Protein AF-A0AAV0ATC7-F1 (afdb_monomer_lite)

Secondary structure (DSSP, 8-state):
-HHHHHHHHHHHHHHHHHHHHHHHHHHHHHHHTT------GGGHHHHH-SS--PPPPPTT-S--SSEEEEES-HHHHHHHHTS--SEEEEE--

Sequence (93 aa):
EAIKFLVILHRYFEPTRRSLLKLCQLQQACLDAGGLLDFNPQTSWIREDLTWKAASPAPGLRDCRVEITGPVDCKMVINASNSGAATYMANFK

pLDDT: mean 96.78, std 2.57, range [76.81, 98.62]

Foldseek 3Di:
DVVVVVVVCCVPCVVVVVVVVVVVVVVVVCVVVVDDDDDDPVCVVVVPDPPDDDDDDDPLRPDQPFEAEDEPDPVVVVCRVVVPGSYYHHDPD

InterPro domains:
  IPR006252 Malate synthase A [PTHR42902] (1-92)
  IPR011076 Malate synthase superfamily [SSF51645] (2-92)
  IPR046363 Malate synthase, N-terminal and TIM-barrel domains [G3DSA:3.20.20.360] (1-93)
  IPR048356 Malate synthase, N-terminal domain [PF20656] (1-43)

Organism: Phakopsora pachyrhizi (NCBI:txid170000)

Structure (mmCIF, N/CA/C/O backbone):
data_AF-A0AAV0ATC7-F1
#
_entry.id   AF-A0AAV0ATC7-F1
#
loop_
_atom_site.group_PDB
_atom_site.id
_atom_site.type_symbol
_atom_site.label_atom_id
_atom_site.label_alt_id
_atom_site.label_comp_id
_atom_site.label_asym_id
_atom_site.label_entity_id
_atom_site.label_seq_id
_atom_site.pdbx_PDB_ins_code
_atom_site.Cartn_x
_atom_site.Cartn_y
_atom_site.Cartn_z
_atom_site.occupancy
_atom_site.B_iso_or_equiv
_atom_site.auth_seq_id
_atom_site.auth_comp_id
_atom_site.auth_asym_id
_atom_site.auth_atom_id
_atom_site.pdbx_PDB_model_num
ATOM 1 N N . GLU A 1 1 ? 7.576 -23.313 -7.439 1.00 92.75 1 GLU A N 1
ATOM 2 C CA . GLU A 1 1 ? 8.042 -22.594 -6.233 1.00 92.75 1 GLU A CA 1
ATOM 3 C C . GLU A 1 1 ? 7.090 -21.467 -5.832 1.00 92.75 1 GLU A C 1
ATOM 5 O O . GLU A 1 1 ? 6.492 -21.570 -4.769 1.00 92.75 1 GLU A O 1
ATOM 10 N N . ALA A 1 2 ? 6.833 -20.489 -6.712 1.00 97.88 2 ALA A N 1
ATOM 11 C CA . ALA A 1 2 ? 5.947 -19.344 -6.449 1.00 97.88 2 ALA A CA 1
ATOM 12 C C . ALA A 1 2 ? 4.568 -19.708 -5.860 1.00 97.88 2 ALA A C 1
ATOM 14 O O . ALA A 1 2 ? 4.174 -19.156 -4.840 1.00 97.88 2 ALA A O 1
ATOM 15 N N . ILE A 1 3 ? 3.858 -20.693 -6.427 1.00 98.31 3 ILE A N 1
ATOM 16 C CA . ILE A 1 3 ? 2.546 -21.123 -5.900 1.00 98.31 3 ILE A CA 1
ATOM 17 C C . ILE A 1 3 ? 2.660 -21.638 -4.459 1.00 98.31 3 ILE A C 1
ATOM 19 O O . ILE A 1 3 ? 1.825 -21.313 -3.621 1.00 98.31 3 ILE A O 1
ATOM 23 N N . LYS A 1 4 ? 3.709 -22.412 -4.146 1.00 98.44 4 LYS A N 1
ATOM 24 C CA . LYS A 1 4 ? 3.925 -22.925 -2.784 1.00 98.44 4 LYS A CA 1
ATOM 25 C C . LYS A 1 4 ? 4.127 -21.769 -1.804 1.00 98.44 4 LYS A C 1
ATOM 27 O O . LYS A 1 4 ? 3.533 -21.777 -0.732 1.00 98.44 4 LYS A O 1
ATOM 32 N N . PHE A 1 5 ? 4.907 -20.764 -2.197 1.00 98.31 5 PHE A N 1
ATOM 33 C CA . PHE A 1 5 ? 5.112 -19.561 -1.396 1.00 98.31 5 PHE A CA 1
ATOM 34 C C . PHE A 1 5 ? 3.811 -18.767 -1.190 1.00 98.31 5 PHE A C 1
ATOM 36 O O . PHE A 1 5 ? 3.483 -18.416 -0.059 1.00 98.31 5 PHE A O 1
ATOM 43 N N . LEU A 1 6 ? 3.009 -18.572 -2.242 1.00 98.38 6 LEU A N 1
ATOM 44 C CA . LEU A 1 6 ? 1.707 -17.902 -2.137 1.00 98.38 6 LEU A CA 1
ATOM 45 C C . LEU A 1 6 ? 0.744 -18.635 -1.193 1.00 98.38 6 LEU A C 1
ATOM 47 O O . LEU A 1 6 ? 0.049 -17.996 -0.406 1.00 98.38 6 LEU A O 1
ATOM 51 N N . VAL A 1 7 ? 0.728 -19.971 -1.221 1.00 98.56 7 VAL A N 1
ATOM 52 C CA . VAL A 1 7 ? -0.079 -20.778 -0.293 1.00 98.56 7 VAL A CA 1
ATOM 53 C C . VAL A 1 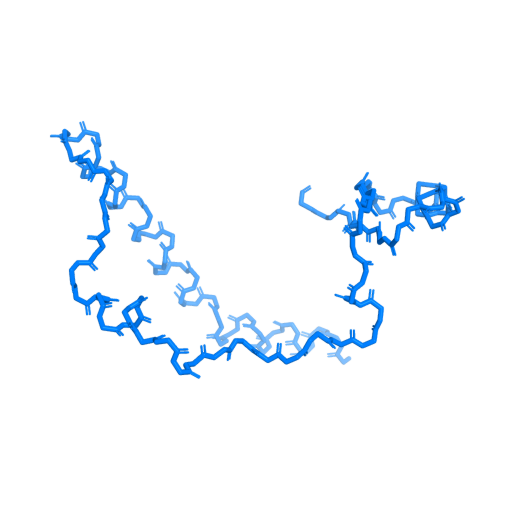7 ? 0.351 -20.552 1.156 1.00 98.56 7 VAL A C 1
ATOM 55 O O . VAL A 1 7 ? -0.507 -20.455 2.033 1.00 98.56 7 VAL A O 1
ATOM 58 N N . ILE A 1 8 ? 1.657 -20.444 1.416 1.00 98.44 8 ILE A N 1
ATOM 59 C CA . ILE A 1 8 ? 2.180 -20.132 2.751 1.00 98.44 8 ILE A CA 1
ATOM 60 C C . ILE A 1 8 ? 1.684 -18.748 3.181 1.00 98.44 8 ILE A C 1
ATOM 62 O O . ILE A 1 8 ? 1.020 -18.648 4.210 1.00 98.44 8 ILE A O 1
ATOM 66 N N . LEU A 1 9 ? 1.900 -17.705 2.373 1.00 98.56 9 LEU A N 1
ATOM 67 C CA . LEU A 1 9 ? 1.432 -16.351 2.697 1.00 98.56 9 LEU A CA 1
ATOM 68 C C . LEU A 1 9 ? -0.072 -16.313 2.991 1.00 98.56 9 LEU A C 1
ATOM 70 O O . LEU A 1 9 ? -0.492 -15.735 3.992 1.00 98.56 9 LEU A O 1
ATOM 74 N N . HIS A 1 10 ? -0.880 -16.973 2.161 1.00 98.50 10 HIS A N 1
ATOM 75 C CA . HIS A 1 10 ? -2.3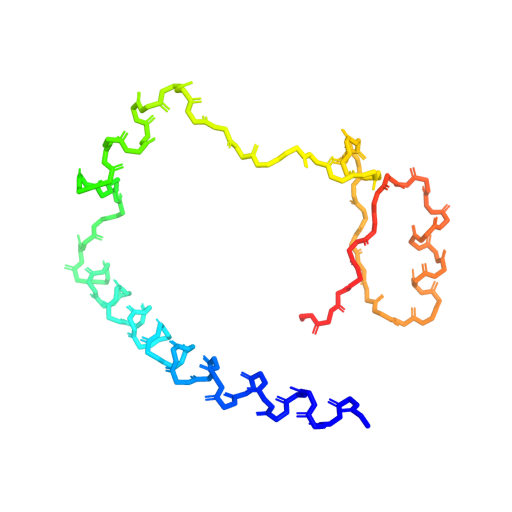23 -17.032 2.358 1.00 98.50 10 HIS A CA 1
ATOM 76 C C . HIS A 1 10 ? -2.687 -17.675 3.700 1.00 98.50 10 HIS A C 1
ATOM 78 O O . HIS A 1 10 ? -3.439 -17.093 4.477 1.00 98.50 10 HIS A O 1
ATOM 84 N N . ARG A 1 11 ? -2.125 -18.850 4.007 1.00 98.50 11 ARG A N 1
ATOM 85 C CA . ARG A 1 11 ? -2.424 -19.572 5.253 1.00 98.50 11 ARG A CA 1
ATOM 86 C C . ARG A 1 11 ? -2.041 -18.773 6.498 1.00 98.50 11 ARG A C 1
ATOM 88 O O . ARG A 1 11 ? -2.779 -18.819 7.476 1.00 98.50 11 ARG A O 1
ATOM 95 N N . TYR A 1 12 ? -0.924 -18.048 6.457 1.00 98.38 12 TYR A N 1
ATOM 96 C CA . TYR A 1 12 ? -0.448 -17.268 7.600 1.00 98.38 12 TYR A CA 1
ATOM 97 C C . TYR A 1 12 ? -1.195 -15.939 7.782 1.00 98.38 12 TYR A C 1
ATOM 99 O O . TYR A 1 12 ? -1.519 -15.583 8.912 1.00 98.38 12 TYR A O 1
ATOM 107 N N . PHE A 1 13 ? -1.485 -15.202 6.705 1.00 98.62 13 PHE A N 1
ATOM 108 C CA . PHE A 1 13 ? -1.940 -13.808 6.816 1.00 98.62 13 PHE A CA 1
ATOM 109 C C . PHE A 1 13 ? -3.425 -13.584 6.507 1.00 98.62 13 PHE A C 1
ATOM 111 O O . PHE A 1 13 ? -3.995 -12.594 6.971 1.00 98.62 13 PHE A O 1
ATOM 118 N N . GLU A 1 14 ? -4.086 -14.481 5.768 1.00 98.50 14 GLU A N 1
ATOM 119 C CA . GLU A 1 14 ? -5.497 -14.296 5.400 1.00 98.50 14 GLU A CA 1
ATOM 120 C C . GLU A 1 14 ? 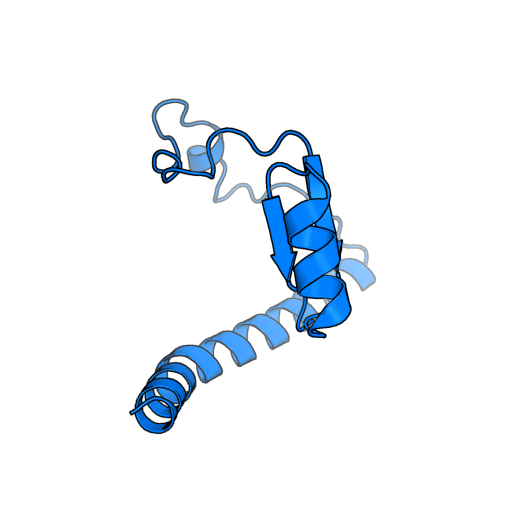-6.451 -14.212 6.606 1.00 98.50 14 GLU A C 1
ATOM 122 O O . GLU A 1 14 ? -7.342 -13.354 6.578 1.00 98.50 14 GLU A O 1
ATOM 127 N N . PRO A 1 15 ? -6.298 -15.018 7.680 1.00 98.62 15 PRO A N 1
ATOM 128 C CA . PRO A 1 15 ? -7.165 -14.894 8.851 1.00 98.62 15 PRO A CA 1
ATOM 129 C C . PRO A 1 15 ? -7.088 -13.498 9.480 1.00 98.62 15 PRO A C 1
ATOM 131 O O . PRO A 1 15 ? -8.120 -12.868 9.718 1.00 98.62 15 PRO A O 1
ATOM 134 N N . THR A 1 16 ? -5.874 -12.970 9.663 1.00 98.56 16 THR A N 1
ATOM 135 C CA . THR A 1 16 ? -5.647 -11.619 10.194 1.00 98.56 16 THR A CA 1
ATOM 136 C C . THR A 1 16 ? -6.229 -10.554 9.271 1.00 98.56 16 THR A C 1
ATOM 138 O O . THR A 1 16 ? -6.928 -9.660 9.745 1.00 98.56 16 THR A O 1
ATOM 141 N N . ARG A 1 17 ? -6.030 -10.670 7.948 1.00 98.50 17 ARG A N 1
ATOM 142 C CA . ARG A 1 17 ? -6.614 -9.740 6.968 1.00 98.50 17 ARG A C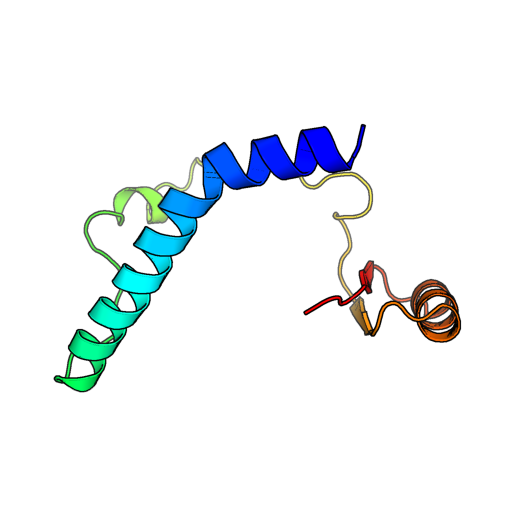A 1
ATOM 143 C C . ARG A 1 17 ? -8.136 -9.668 7.101 1.00 98.50 17 ARG A C 1
ATOM 145 O O . ARG A 1 17 ? -8.697 -8.576 7.120 1.00 98.50 17 ARG A O 1
ATOM 152 N N . ARG A 1 18 ? -8.813 -10.815 7.235 1.00 98.56 18 ARG A N 1
ATOM 153 C CA . ARG A 1 18 ? -10.275 -10.865 7.425 1.00 98.56 18 ARG A CA 1
ATOM 154 C C . ARG A 1 18 ? -10.714 -10.223 8.733 1.00 98.56 18 ARG A C 1
ATOM 156 O O . ARG A 1 18 ? -11.708 -9.502 8.735 1.00 98.56 18 ARG A O 1
ATOM 163 N N . SER A 1 19 ? -9.993 -10.468 9.824 1.00 98.62 19 SER A N 1
ATOM 164 C CA . SER A 1 19 ? -10.285 -9.843 11.116 1.00 98.62 19 SER A CA 1
ATOM 165 C C . SER A 1 19 ? -10.144 -8.320 11.050 1.00 98.62 19 SER A C 1
ATOM 167 O O . SER A 1 19 ? -11.031 -7.613 11.517 1.00 98.62 19 SER A O 1
ATOM 169 N N . LEU A 1 20 ? -9.100 -7.808 10.392 1.00 98.62 20 LEU A N 1
ATOM 170 C CA . LEU A 1 20 ? -8.901 -6.368 10.200 1.00 98.62 20 LEU A CA 1
ATOM 171 C C . LEU A 1 20 ? -10.005 -5.735 9.342 1.00 98.62 20 LEU A C 1
ATOM 173 O O . LEU A 1 20 ? -10.513 -4.679 9.699 1.00 98.62 20 LEU A O 1
ATOM 177 N N . LEU A 1 21 ? -10.448 -6.395 8.267 1.00 98.50 21 LEU A N 1
ATOM 178 C CA . LEU A 1 21 ? -11.561 -5.891 7.450 1.00 98.50 21 LEU A CA 1
ATOM 179 C C . LEU A 1 21 ? -12.877 -5.796 8.235 1.00 98.50 21 LEU A C 1
ATOM 181 O O . LEU A 1 21 ? -13.636 -4.849 8.043 1.00 98.50 21 LEU A O 1
ATOM 185 N N . LYS A 1 22 ? -13.137 -6.741 9.148 1.00 98.62 22 LYS A N 1
ATOM 186 C CA . LYS A 1 22 ? -14.285 -6.654 10.064 1.00 98.62 22 LYS A CA 1
ATOM 187 C C . LYS A 1 22 ? -14.137 -5.481 11.034 1.00 98.62 22 LYS A C 1
ATOM 189 O O . LYS A 1 22 ? -15.103 -4.761 11.259 1.00 98.62 22 LYS A O 1
ATOM 194 N N . LEU A 1 23 ? -12.936 -5.255 11.572 1.00 98.25 23 LEU A N 1
ATOM 195 C CA . LEU A 1 23 ? -12.665 -4.098 12.431 1.00 98.25 23 LEU A CA 1
ATOM 196 C C . LEU A 1 23 ? -12.873 -2.772 11.689 1.00 98.25 23 LEU A C 1
ATOM 198 O O . LEU A 1 23 ? -13.430 -1.850 12.274 1.00 98.25 23 LEU A O 1
ATOM 202 N N . CYS A 1 24 ? -12.519 -2.683 10.402 1.00 98.12 24 CYS A N 1
ATOM 203 C CA . CYS A 1 24 ? -12.816 -1.500 9.588 1.00 98.12 24 CYS A CA 1
ATOM 204 C C . CYS A 1 24 ? -14.324 -1.213 9.517 1.00 98.12 24 CYS A C 1
ATOM 206 O O . CYS A 1 24 ? -14.728 -0.065 9.666 1.00 98.12 24 CYS A O 1
ATOM 208 N N . GLN A 1 25 ? -15.160 -2.242 9.335 1.00 98.31 25 GLN A N 1
ATOM 209 C CA . GLN A 1 25 ? -16.621 -2.081 9.312 1.00 98.31 25 GLN A CA 1
ATOM 210 C C . GLN A 1 25 ? -17.171 -1.616 10.665 1.00 98.31 25 GLN A C 1
ATOM 212 O O . GLN A 1 25 ? -18.030 -0.741 10.712 1.00 98.31 25 GLN A O 1
ATOM 217 N N . LEU A 1 26 ? -16.655 -2.173 11.764 1.00 97.69 26 LEU A N 1
ATOM 218 C CA . LEU A 1 26 ? -17.045 -1.761 13.113 1.00 97.69 26 LEU A CA 1
ATOM 219 C C . LEU A 1 26 ? -16.644 -0.310 13.397 1.00 97.69 26 LEU A C 1
ATOM 221 O O . LEU A 1 26 ? -17.454 0.455 13.910 1.00 97.69 26 LEU A O 1
ATOM 225 N N . GLN A 1 27 ? -15.427 0.084 13.015 1.00 96.56 27 GLN A N 1
ATOM 226 C CA . GLN A 1 27 ? -14.967 1.462 13.160 1.00 96.56 27 GLN A CA 1
ATOM 227 C C . GLN A 1 27 ? -15.838 2.424 12.347 1.00 96.56 27 GLN A C 1
ATOM 229 O O . GLN A 1 27 ? -16.202 3.480 12.855 1.00 96.56 27 GLN A O 1
ATOM 234 N N . GLN A 1 28 ? -16.207 2.052 11.117 1.00 98.06 28 GLN A N 1
ATOM 235 C CA . GLN A 1 28 ? -17.096 2.863 10.288 1.00 98.06 28 GLN A CA 1
ATOM 236 C C . GLN A 1 28 ? -18.464 3.059 10.955 1.00 98.06 28 GLN A C 1
ATOM 238 O O . GLN A 1 28 ? -18.921 4.190 11.053 1.00 98.06 28 GLN A O 1
ATOM 243 N N . ALA A 1 29 ? -19.068 2.001 11.508 1.00 97.88 29 ALA A N 1
ATOM 244 C CA . ALA A 1 29 ? -20.346 2.109 12.214 1.00 97.88 29 ALA A CA 1
ATOM 245 C C . ALA A 1 29 ? -20.282 3.056 13.430 1.00 97.88 29 ALA A C 1
ATOM 247 O O . ALA A 1 29 ? -21.234 3.789 13.692 1.00 97.88 29 ALA A O 1
ATOM 248 N N . CYS A 1 30 ? -19.158 3.081 14.157 1.00 96.81 30 CYS A N 1
ATOM 249 C CA . CYS A 1 30 ? -18.942 4.038 15.246 1.00 96.81 30 CYS A CA 1
ATOM 250 C C . CYS A 1 30 ? -18.885 5.489 14.743 1.00 96.81 30 CYS A C 1
ATOM 252 O O . CYS A 1 30 ? -19.430 6.378 15.394 1.00 96.81 30 CYS A O 1
ATOM 254 N N . LEU A 1 31 ? -18.234 5.731 13.599 1.00 97.38 31 LEU A N 1
ATOM 255 C CA . LEU A 1 31 ? -18.176 7.059 12.979 1.00 97.38 31 LEU A CA 1
ATOM 256 C C . LEU A 1 31 ? -19.559 7.499 12.486 1.00 97.38 31 LEU A C 1
ATOM 258 O O . LEU A 1 31 ? -19.981 8.620 12.756 1.00 97.38 31 LEU A O 1
ATOM 262 N N . ASP A 1 32 ? -20.299 6.594 11.847 1.00 97.88 32 ASP A N 1
ATOM 263 C CA . ASP A 1 32 ? -21.653 6.859 11.351 1.00 97.88 32 ASP A CA 1
ATOM 264 C C . ASP A 1 32 ? -22.637 7.164 12.499 1.00 97.88 32 ASP A C 1
ATOM 266 O O . ASP A 1 32 ? -23.571 7.947 12.333 1.00 97.88 32 ASP A O 1
ATOM 270 N N . ALA A 1 33 ? -22.400 6.603 13.690 1.00 98.06 33 ALA A N 1
ATOM 271 C CA . ALA A 1 33 ? -23.151 6.897 14.913 1.00 98.06 33 ALA A CA 1
ATOM 272 C C . ALA A 1 33 ? -22.769 8.239 15.582 1.00 98.06 33 ALA A C 1
ATOM 274 O O . ALA A 1 33 ? -23.245 8.532 16.679 1.00 98.06 33 ALA A O 1
ATOM 275 N N . GLY A 1 34 ? -21.920 9.051 14.944 1.00 97.44 34 GLY A N 1
ATOM 276 C CA . GLY A 1 34 ? -21.479 10.359 15.439 1.00 97.44 34 GLY A CA 1
ATOM 277 C C . GLY A 1 34 ? -20.111 10.356 16.125 1.00 97.44 34 GLY A C 1
ATOM 278 O O . GLY A 1 34 ? -19.718 11.369 16.704 1.00 97.44 34 GLY A O 1
ATOM 279 N N . GLY A 1 35 ? -19.374 9.243 16.076 1.00 94.88 35 GLY A N 1
ATOM 280 C CA . GLY A 1 35 ? -17.980 9.200 16.505 1.00 94.88 35 GLY A CA 1
ATOM 281 C C . GLY A 1 35 ? -17.089 10.087 15.629 1.00 94.88 35 GLY A C 1
ATOM 282 O O . GLY A 1 35 ? -17.297 10.208 14.424 1.00 94.88 35 GLY A O 1
ATOM 283 N N . LEU A 1 36 ? -16.061 10.686 16.231 1.00 94.25 36 LEU A N 1
ATOM 284 C CA . LEU A 1 36 ? -15.061 11.492 15.530 1.00 94.25 36 LEU A CA 1
ATOM 285 C C . LEU A 1 36 ? -13.711 10.774 15.513 1.00 94.25 36 LEU A C 1
ATOM 287 O O . LEU A 1 36 ? -13.391 9.988 16.406 1.00 94.25 36 LEU A O 1
ATOM 291 N N . LEU A 1 37 ? -12.916 11.054 14.483 1.00 95.94 37 LEU A N 1
ATOM 292 C CA . LEU A 1 37 ? -11.527 10.615 14.422 1.00 95.94 37 LEU A CA 1
ATOM 293 C C . LEU A 1 37 ? -10.672 11.518 15.312 1.00 95.94 37 LEU A C 1
ATOM 295 O O . LEU A 1 37 ? -10.707 12.738 15.167 1.00 95.94 37 LEU A O 1
ATOM 299 N N . ASP A 1 38 ? -9.883 10.905 16.189 1.00 95.50 38 ASP A N 1
ATOM 300 C CA . ASP A 1 38 ? -8.899 11.587 17.028 1.00 95.50 38 ASP A CA 1
ATOM 301 C C . ASP A 1 38 ? -7.717 10.647 17.331 1.00 95.50 38 ASP A C 1
ATOM 303 O O . ASP A 1 38 ? -7.756 9.443 17.045 1.00 95.50 38 ASP A O 1
ATOM 307 N N . PHE A 1 39 ? -6.641 11.185 17.898 1.00 96.56 39 PHE A N 1
ATOM 308 C CA . PHE A 1 39 ? -5.475 10.416 18.301 1.00 96.56 39 PHE A CA 1
ATOM 309 C C . PHE A 1 39 ? -5.815 9.419 19.411 1.00 96.56 39 PHE A C 1
ATOM 311 O O . PHE A 1 39 ? -6.357 9.775 20.453 1.00 96.56 39 PHE A O 1
ATOM 318 N N . ASN A 1 40 ? -5.387 8.165 19.246 1.00 94.94 40 ASN A N 1
ATOM 319 C CA . ASN A 1 40 ? -5.544 7.167 20.299 1.00 94.94 40 ASN A CA 1
ATOM 320 C C . ASN A 1 40 ? -4.636 7.515 21.506 1.00 94.94 40 ASN A C 1
ATOM 322 O O . ASN A 1 40 ? -3.401 7.510 21.350 1.00 94.94 40 ASN A O 1
ATOM 326 N N . PRO A 1 41 ? -5.197 7.771 22.707 1.00 95.94 41 PRO A N 1
ATOM 327 C CA . PRO A 1 41 ? -4.419 8.126 23.894 1.00 95.94 41 PRO A CA 1
ATOM 328 C C . PRO A 1 41 ? -3.522 6.980 24.377 1.00 95.94 41 PRO A C 1
ATOM 330 O O . PRO A 1 41 ? -2.441 7.232 24.892 1.00 95.94 41 PRO A O 1
ATOM 333 N N . GLN A 1 42 ? -3.887 5.717 24.125 1.00 97.81 42 GLN A N 1
ATOM 334 C CA . GLN A 1 42 ? -3.084 4.553 24.532 1.00 97.81 42 GLN A CA 1
ATOM 335 C C . GLN A 1 42 ? -1.730 4.462 23.806 1.00 97.81 42 GLN A C 1
ATOM 337 O O . GLN A 1 42 ? -0.848 3.713 24.219 1.00 97.81 42 GLN A O 1
ATOM 342 N N . THR A 1 43 ? -1.562 5.218 22.718 1.00 97.62 43 THR A N 1
ATOM 343 C CA . THR A 1 43 ? -0.341 5.234 21.895 1.00 97.62 43 THR A CA 1
ATOM 344 C C . THR A 1 43 ? 0.401 6.572 21.959 1.00 97.62 43 THR A C 1
ATOM 346 O O . THR A 1 43 ? 1.278 6.817 21.133 1.00 97.62 43 THR A O 1
ATOM 349 N N . SER A 1 44 ? 0.066 7.453 22.914 1.00 97.62 44 SER A N 1
ATOM 350 C CA . SER A 1 44 ? 0.709 8.772 23.046 1.00 97.62 44 SER A CA 1
ATOM 351 C C . SER A 1 44 ? 2.214 8.670 23.281 1.00 97.62 44 SER A C 1
ATOM 353 O O . SER A 1 44 ? 2.977 9.345 22.598 1.00 97.62 44 SER A O 1
ATOM 355 N N . TRP A 1 45 ? 2.636 7.736 24.133 1.00 97.25 45 TRP A N 1
ATOM 356 C CA . TRP A 1 45 ? 4.040 7.494 24.466 1.00 97.25 45 TRP A CA 1
ATOM 357 C C . TRP A 1 45 ? 4.916 7.187 23.239 1.00 97.25 45 TRP A C 1
ATOM 359 O O . TRP A 1 45 ? 6.077 7.576 23.218 1.00 97.25 45 TRP A O 1
ATOM 369 N N . ILE A 1 46 ? 4.367 6.557 22.189 1.00 97.25 46 ILE A N 1
ATOM 370 C CA . ILE A 1 46 ? 5.092 6.327 20.926 1.00 97.25 46 ILE A CA 1
ATOM 371 C C . ILE A 1 46 ? 5.311 7.656 20.196 1.00 97.25 46 ILE A C 1
ATOM 373 O O . ILE A 1 46 ? 6.379 7.897 19.651 1.00 97.25 46 ILE A O 1
ATOM 377 N N . ARG A 1 47 ? 4.303 8.533 20.157 1.00 96.50 47 ARG A N 1
ATOM 378 C CA . ARG A 1 47 ? 4.390 9.822 19.448 1.00 96.50 47 ARG A CA 1
ATOM 379 C C . ARG A 1 47 ? 5.289 10.826 20.169 1.00 96.50 47 ARG A C 1
ATOM 381 O O . ARG A 1 47 ? 5.874 11.686 19.522 1.00 96.50 47 ARG A O 1
ATOM 388 N N . GLU A 1 48 ? 5.349 10.729 21.492 1.00 97.44 48 GLU A N 1
ATOM 389 C CA . GLU A 1 48 ? 6.109 11.630 22.364 1.00 97.44 48 GLU A CA 1
ATOM 390 C C . GLU A 1 48 ? 7.588 11.238 22.484 1.00 97.44 48 GLU A C 1
ATOM 392 O O . GLU A 1 48 ? 8.421 12.070 22.844 1.00 97.44 48 GLU A O 1
ATOM 397 N N . ASP A 1 49 ? 7.940 9.996 22.153 1.00 97.62 49 ASP A N 1
ATOM 398 C CA . ASP A 1 49 ? 9.323 9.539 22.161 1.00 97.62 49 ASP A CA 1
ATOM 399 C C . ASP A 1 49 ? 10.097 10.075 20.938 1.00 97.62 49 ASP A C 1
ATOM 401 O O . ASP A 1 49 ? 9.909 9.638 19.805 1.00 97.62 49 ASP A O 1
ATOM 405 N N . LEU A 1 50 ? 11.003 11.029 21.177 1.00 96.44 50 LEU A N 1
ATOM 406 C CA . LEU A 1 50 ? 11.869 11.636 20.155 1.00 96.44 50 LEU A CA 1
ATOM 407 C C . LEU A 1 50 ? 13.120 10.802 19.830 1.00 96.44 50 LEU A C 1
ATOM 409 O O . LEU A 1 50 ? 13.914 11.186 18.964 1.00 96.44 50 LEU A O 1
ATOM 413 N N . THR A 1 51 ? 13.348 9.705 20.555 1.00 97.62 51 THR A N 1
ATOM 414 C CA . THR A 1 51 ? 14.557 8.885 20.422 1.00 97.62 51 THR A CA 1
ATOM 415 C C . THR A 1 51 ? 14.429 7.835 19.327 1.00 97.62 51 THR A C 1
ATOM 417 O O . THR A 1 51 ? 15.429 7.505 18.680 1.00 97.62 51 THR A O 1
ATOM 420 N N . TRP A 1 52 ? 13.218 7.330 19.074 1.00 96.31 52 TRP A N 1
ATOM 421 C CA . TRP A 1 52 ? 13.011 6.330 18.035 1.00 96.31 52 TRP A CA 1
ATOM 422 C C . TRP A 1 52 ? 12.986 6.967 16.644 1.00 96.31 52 TRP A C 1
ATOM 424 O O . TRP A 1 52 ? 12.546 8.096 16.427 1.00 96.31 52 TRP A O 1
ATOM 434 N N . LYS A 1 53 ? 13.480 6.208 15.665 1.00 96.56 53 LYS A N 1
ATOM 435 C CA . LYS A 1 53 ? 13.434 6.550 14.242 1.00 96.56 53 LYS A CA 1
ATOM 436 C C . LYS A 1 53 ? 13.151 5.290 13.436 1.00 96.56 53 LYS A C 1
ATOM 438 O O . LYS A 1 53 ? 13.498 4.187 13.859 1.00 96.56 53 LYS A O 1
ATOM 443 N N . ALA A 1 54 ? 12.539 5.453 12.267 1.00 95.06 54 ALA A N 1
ATOM 444 C CA . ALA A 1 54 ? 12.398 4.363 11.310 1.00 95.06 54 ALA A CA 1
ATOM 445 C C . ALA A 1 54 ? 13.774 3.874 10.814 1.00 95.06 54 ALA A C 1
ATOM 447 O O . ALA A 1 54 ? 14.784 4.575 10.922 1.00 95.06 54 ALA A O 1
ATOM 448 N N . ALA A 1 55 ? 13.804 2.672 10.235 1.00 96.19 55 ALA A N 1
ATOM 449 C CA . ALA A 1 55 ? 14.999 2.142 9.589 1.00 96.19 55 ALA A CA 1
ATOM 450 C C . ALA A 1 55 ? 15.485 3.072 8.462 1.00 96.19 55 ALA A C 1
ATOM 452 O O . ALA A 1 55 ? 14.690 3.746 7.802 1.00 96.19 55 ALA A O 1
ATOM 453 N N . SER A 1 56 ? 16.799 3.105 8.226 1.00 95.88 56 SER A N 1
ATOM 454 C CA . SER A 1 56 ? 17.367 3.930 7.158 1.00 95.88 56 SER A CA 1
ATOM 455 C C . SER A 1 56 ? 16.848 3.502 5.777 1.00 95.88 56 SER A C 1
ATOM 457 O O . SER A 1 56 ? 16.736 2.299 5.525 1.00 95.88 56 SER A O 1
ATOM 459 N N . PRO A 1 57 ? 16.585 4.448 4.854 1.00 95.38 57 PRO A N 1
ATOM 460 C CA . PRO A 1 57 ? 16.134 4.107 3.511 1.00 95.38 57 PRO A CA 1
ATOM 461 C C . PRO A 1 57 ? 17.162 3.259 2.756 1.00 95.38 57 PRO A C 1
ATOM 463 O O . PRO A 1 57 ? 18.370 3.536 2.789 1.00 95.38 57 PRO A O 1
ATOM 466 N N . ALA A 1 58 ? 16.672 2.256 2.028 1.00 95.06 58 ALA A N 1
ATOM 467 C CA . ALA A 1 58 ? 17.487 1.451 1.126 1.00 95.06 58 ALA A CA 1
ATOM 468 C C . ALA A 1 58 ? 18.069 2.306 -0.027 1.00 95.06 58 ALA A C 1
ATOM 470 O O . ALA A 1 58 ? 17.544 3.386 -0.329 1.00 95.06 58 ALA A O 1
ATOM 471 N N . PRO A 1 59 ? 19.150 1.855 -0.696 1.00 93.50 59 PRO A N 1
ATOM 472 C CA . PRO A 1 59 ? 19.636 2.495 -1.919 1.00 93.50 59 PRO A CA 1
ATOM 473 C C . PRO A 1 59 ? 18.505 2.677 -2.945 1.00 93.50 59 PRO A C 1
ATOM 475 O O . PRO A 1 59 ? 17.714 1.763 -3.156 1.00 93.50 59 PRO A O 1
ATOM 478 N N . GLY A 1 60 ? 18.411 3.863 -3.552 1.00 90.25 60 GLY A N 1
ATOM 479 C CA . GLY A 1 60 ? 17.325 4.223 -4.476 1.00 90.25 60 GLY A CA 1
ATOM 480 C C . GLY A 1 60 ? 16.068 4.817 -3.823 1.00 90.25 60 GLY A C 1
ATOM 481 O O . GLY A 1 60 ? 15.265 5.399 -4.533 1.00 90.25 60 GLY A O 1
ATOM 482 N N . LEU A 1 61 ? 15.921 4.757 -2.491 1.00 94.81 61 LEU A N 1
ATOM 483 C CA . LEU A 1 61 ? 14.783 5.346 -1.753 1.00 94.81 61 LEU A CA 1
ATOM 484 C C . LEU A 1 61 ? 15.162 6.590 -0.932 1.00 94.81 61 LEU A C 1
ATOM 486 O O . LEU A 1 61 ? 14.424 7.024 -0.052 1.00 94.81 61 LEU A O 1
ATOM 490 N N . ARG A 1 62 ? 16.355 7.144 -1.168 1.00 94.56 62 ARG A N 1
ATOM 491 C CA . ARG A 1 62 ? 16.824 8.369 -0.495 1.00 94.56 62 ARG A CA 1
ATOM 492 C C . ARG A 1 62 ? 16.324 9.637 -1.178 1.00 94.56 62 ARG A C 1
ATOM 494 O O . ARG A 1 62 ? 16.221 10.670 -0.528 1.00 94.56 62 ARG A O 1
ATOM 501 N N . ASP A 1 63 ? 16.050 9.549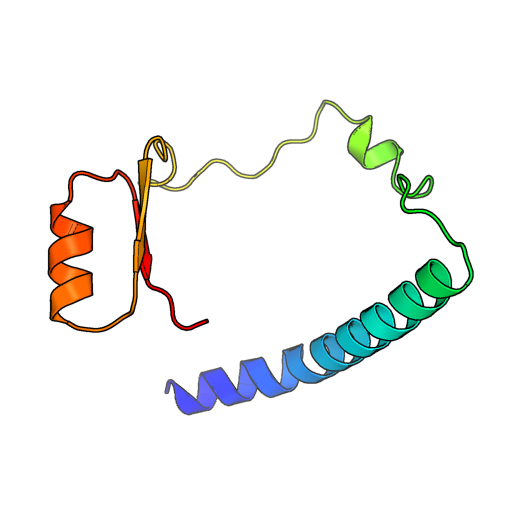 -2.474 1.00 93.94 63 ASP A N 1
ATOM 502 C CA . ASP A 1 63 ? 15.555 10.642 -3.299 1.00 93.94 63 ASP A CA 1
ATOM 503 C C . ASP A 1 63 ? 14.282 10.179 -4.005 1.00 93.94 63 ASP A C 1
ATOM 505 O O . ASP A 1 63 ? 14.339 9.420 -4.965 1.00 93.94 63 ASP A O 1
ATOM 509 N N . CYS A 1 64 ? 13.142 10.626 -3.485 1.00 94.56 64 CYS A N 1
ATOM 510 C CA . CYS A 1 64 ? 11.809 10.362 -4.024 1.00 94.56 64 CYS A CA 1
ATOM 511 C C . CYS A 1 64 ? 11.125 11.681 -4.426 1.00 94.56 64 CYS A C 1
ATOM 513 O O . CYS A 1 64 ? 9.921 11.842 -4.255 1.00 94.56 64 CYS A O 1
ATOM 515 N N . ARG A 1 65 ? 11.894 12.674 -4.904 1.00 97.00 65 ARG A N 1
ATOM 516 C CA . ARG A 1 65 ? 11.386 14.033 -5.192 1.00 97.00 65 ARG A CA 1
ATOM 517 C C . ARG A 1 65 ? 10.215 14.071 -6.180 1.00 97.00 65 ARG A C 1
ATOM 519 O O . ARG A 1 65 ? 9.378 14.964 -6.106 1.00 97.00 65 ARG A O 1
ATOM 526 N N . VAL A 1 66 ? 10.202 13.137 -7.129 1.00 97.62 66 VAL A N 1
ATOM 527 C CA . VAL A 1 66 ? 9.166 12.972 -8.148 1.00 97.62 66 VAL A CA 1
ATOM 528 C C . VAL A 1 66 ? 8.958 11.481 -8.340 1.00 97.62 66 VAL A C 1
ATOM 530 O O . VAL A 1 66 ? 9.903 10.766 -8.679 1.00 97.62 66 VAL A O 1
ATOM 533 N N . GLU A 1 67 ? 7.720 11.038 -8.164 1.00 97.62 67 GLU A N 1
ATOM 534 C CA . GLU A 1 67 ? 7.304 9.659 -8.394 1.00 97.62 67 GLU A CA 1
ATOM 535 C C . GLU A 1 67 ? 6.252 9.639 -9.503 1.00 97.62 67 GLU A C 1
ATOM 537 O O . GLU A 1 67 ? 5.298 10.420 -9.476 1.00 97.62 67 GLU A O 1
ATOM 542 N N . ILE A 1 68 ? 6.413 8.753 -10.484 1.00 97.50 68 ILE A N 1
ATOM 543 C CA . ILE A 1 68 ? 5.388 8.506 -11.502 1.00 97.50 68 ILE A CA 1
ATOM 544 C C . ILE A 1 68 ? 4.598 7.252 -11.134 1.00 97.50 68 ILE A C 1
ATOM 546 O O . ILE A 1 68 ? 5.141 6.281 -10.613 1.00 97.50 68 ILE A O 1
ATOM 550 N N . THR A 1 69 ? 3.296 7.251 -11.399 1.00 97.50 69 THR A N 1
ATOM 551 C CA . THR A 1 69 ? 2.429 6.090 -11.169 1.00 97.50 69 THR A CA 1
ATOM 552 C C . THR A 1 69 ? 1.804 5.663 -12.490 1.00 97.50 69 THR A C 1
ATOM 554 O O . THR A 1 69 ? 1.546 6.497 -13.359 1.00 97.50 69 THR A O 1
ATOM 557 N N . GLY A 1 70 ? 1.599 4.361 -12.681 1.00 96.50 70 GLY A N 1
ATOM 558 C CA . GLY A 1 70 ? 1.070 3.858 -13.945 1.00 96.50 70 GLY A CA 1
ATOM 559 C C . GLY A 1 70 ? 0.824 2.351 -13.954 1.00 96.50 70 GLY A C 1
ATOM 560 O O . GLY A 1 70 ? 1.323 1.641 -13.079 1.00 96.50 70 GLY A O 1
ATOM 561 N N . PRO A 1 71 ? 0.053 1.859 -14.933 1.00 97.50 71 PRO A N 1
ATOM 562 C CA . PRO A 1 71 ? -0.280 0.443 -15.072 1.00 97.50 71 PRO A CA 1
ATOM 563 C C . PRO A 1 71 ? 0.951 -0.401 -15.414 1.00 97.50 71 PRO A C 1
ATOM 565 O O . PRO A 1 71 ? 1.974 0.116 -15.851 1.00 97.50 71 PRO A O 1
ATOM 568 N N . VAL A 1 72 ? 0.819 -1.715 -15.257 1.00 97.75 72 VAL A N 1
ATOM 569 C CA . VAL A 1 72 ? 1.891 -2.702 -15.477 1.00 97.75 72 VAL A CA 1
ATOM 570 C C . VAL A 1 72 ? 2.012 -3.173 -16.932 1.00 97.75 72 VAL A C 1
ATOM 572 O O . VAL A 1 72 ? 2.669 -4.179 -17.203 1.00 97.75 72 VAL A O 1
ATOM 575 N N . ASP A 1 73 ? 1.366 -2.490 -17.883 1.00 97.31 73 ASP A N 1
ATOM 576 C CA . ASP A 1 73 ? 1.516 -2.825 -19.298 1.00 97.31 73 ASP A CA 1
ATOM 577 C C . ASP A 1 73 ? 2.917 -2.463 -19.806 1.00 97.31 73 ASP A C 1
ATOM 579 O O . ASP A 1 73 ? 3.535 -1.491 -19.368 1.00 97.31 73 ASP A O 1
ATOM 583 N N . CYS A 1 74 ? 3.432 -3.254 -20.750 1.00 97.31 74 CYS A N 1
ATOM 584 C CA . CYS A 1 74 ? 4.827 -3.152 -21.175 1.00 97.31 74 CYS A CA 1
ATOM 585 C C . CYS A 1 74 ? 5.197 -1.756 -21.691 1.00 97.31 74 CYS A C 1
ATOM 587 O O . CYS A 1 74 ? 6.297 -1.277 -21.422 1.00 97.31 74 CYS A O 1
ATOM 589 N N . LYS A 1 75 ? 4.292 -1.090 -22.418 1.00 97.62 75 LYS A N 1
ATOM 590 C CA . LYS A 1 75 ? 4.563 0.238 -22.977 1.00 97.62 75 LYS A CA 1
ATOM 591 C C . LYS A 1 75 ? 4.650 1.278 -21.864 1.00 97.62 75 LYS A C 1
ATOM 593 O O . LYS A 1 75 ? 5.559 2.106 -21.874 1.00 97.62 75 LYS A O 1
ATOM 598 N N . MET A 1 76 ? 3.733 1.230 -20.903 1.00 97.50 76 MET A N 1
ATOM 599 C CA . MET A 1 76 ? 3.704 2.171 -19.788 1.00 97.50 76 MET A CA 1
ATOM 600 C C . MET A 1 76 ? 4.847 1.960 -18.811 1.00 97.50 76 MET A C 1
ATOM 602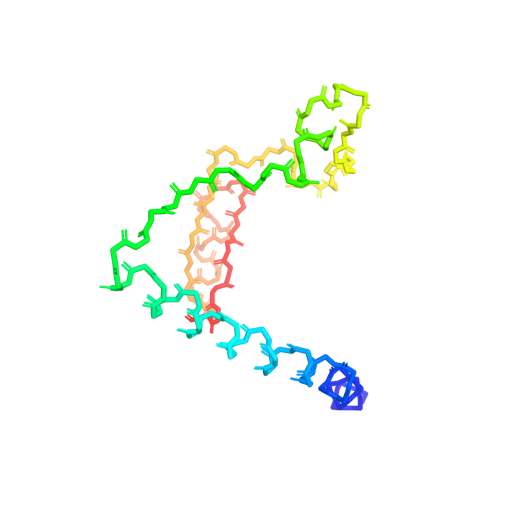 O O . MET A 1 76 ? 5.414 2.949 -18.360 1.00 97.50 76 MET A O 1
ATOM 606 N N . VAL A 1 77 ? 5.251 0.715 -18.559 1.00 97.88 77 VAL A N 1
ATOM 607 C CA . VAL A 1 77 ? 6.444 0.418 -17.755 1.00 97.88 77 VAL A CA 1
ATOM 608 C C . VAL A 1 77 ? 7.681 1.066 -18.387 1.00 97.88 77 VAL A C 1
ATOM 610 O O . VAL A 1 77 ? 8.407 1.782 -17.704 1.00 97.88 77 VAL A O 1
ATOM 613 N N . ILE A 1 78 ? 7.884 0.904 -19.702 1.00 97.88 78 ILE A N 1
ATOM 614 C CA . ILE A 1 78 ? 9.016 1.518 -20.419 1.00 97.88 78 ILE A CA 1
ATOM 615 C C . ILE A 1 78 ? 8.951 3.049 -20.344 1.00 97.88 78 ILE A C 1
ATOM 617 O O . ILE A 1 78 ? 9.946 3.700 -20.027 1.00 97.88 78 ILE A O 1
ATOM 621 N N . ASN A 1 79 ? 7.784 3.636 -20.615 1.00 97.94 79 ASN A N 1
ATOM 622 C CA . ASN A 1 79 ? 7.615 5.088 -20.589 1.00 97.94 79 ASN A CA 1
ATOM 623 C C . ASN A 1 79 ? 7.846 5.669 -19.191 1.00 97.94 79 ASN A C 1
ATOM 625 O O . ASN A 1 79 ? 8.513 6.692 -19.052 1.00 97.94 79 ASN A O 1
ATOM 629 N N . ALA A 1 80 ? 7.317 5.014 -18.158 1.00 97.12 80 ALA A N 1
ATOM 630 C CA . ALA A 1 80 ? 7.459 5.449 -16.779 1.00 97.12 80 ALA A CA 1
ATOM 631 C C . ALA A 1 80 ? 8.917 5.372 -16.314 1.00 97.12 80 ALA A C 1
ATOM 633 O O . ALA A 1 80 ? 9.424 6.342 -15.751 1.00 97.12 80 ALA A O 1
ATOM 634 N N . SER A 1 81 ? 9.623 4.281 -16.629 1.00 96.06 81 SER A N 1
ATOM 635 C CA . SER A 1 81 ? 11.053 4.145 -16.328 1.00 96.06 81 SER A CA 1
ATOM 636 C C . SER A 1 81 ? 11.923 5.181 -17.050 1.00 96.06 81 SER A C 1
ATOM 638 O O . SER A 1 81 ? 12.932 5.607 -16.498 1.00 96.06 81 SER A O 1
ATOM 640 N N . ASN A 1 82 ? 11.523 5.632 -18.243 1.00 97.69 82 ASN A N 1
ATOM 641 C CA . ASN A 1 82 ? 12.252 6.642 -19.021 1.00 97.69 82 ASN A CA 1
ATOM 642 C C . ASN A 1 82 ? 11.818 8.093 -18.742 1.00 97.69 82 ASN A C 1
ATOM 644 O O . ASN A 1 82 ? 12.336 9.018 -19.363 1.00 97.69 82 ASN A O 1
ATOM 648 N N . SER A 1 83 ? 10.870 8.317 -17.829 1.00 96.94 83 SER A N 1
ATOM 649 C CA . SER A 1 83 ? 10.271 9.641 -17.588 1.00 96.94 83 SER A CA 1
ATOM 650 C C . SER A 1 83 ? 11.196 10.651 -16.897 1.00 96.94 83 SER A C 1
ATOM 652 O O . SER A 1 83 ? 10.876 11.837 -16.840 1.00 96.94 83 SER A O 1
ATOM 654 N N . GLY A 1 84 ? 12.317 10.192 -16.334 1.00 95.81 84 GLY A N 1
ATOM 655 C CA . GLY A 1 84 ? 13.181 11.005 -15.476 1.00 95.81 84 GLY A CA 1
ATOM 656 C C . GLY A 1 84 ? 12.644 11.209 -14.053 1.00 95.81 84 GLY A C 1
ATOM 657 O O . GLY A 1 84 ? 13.288 11.902 -13.266 1.00 95.81 84 GLY A O 1
ATOM 658 N N . ALA A 1 85 ? 11.498 10.611 -13.698 1.00 96.94 85 ALA A N 1
ATOM 659 C CA . ALA A 1 85 ? 11.060 10.514 -12.308 1.00 96.94 85 ALA A CA 1
ATOM 660 C C . ALA A 1 85 ? 12.068 9.697 -11.482 1.00 96.94 85 ALA A C 1
ATOM 662 O O . ALA A 1 85 ? 12.709 8.778 -11.994 1.00 96.94 85 ALA A O 1
ATOM 663 N N . ALA A 1 86 ? 12.194 10.020 -10.195 1.00 96.38 86 ALA A N 1
ATOM 664 C CA . ALA A 1 86 ? 13.115 9.325 -9.302 1.00 96.38 86 ALA A CA 1
ATOM 665 C C . ALA A 1 86 ? 12.648 7.890 -9.007 1.00 96.38 86 ALA A C 1
ATOM 667 O O . ALA A 1 86 ? 13.471 6.984 -8.879 1.00 96.38 86 ALA A O 1
ATOM 668 N N . THR A 1 87 ? 11.330 7.671 -8.946 1.00 96.38 87 THR A N 1
ATOM 669 C CA . THR A 1 87 ? 10.718 6.353 -8.737 1.00 96.38 87 THR A CA 1
ATOM 670 C C . THR A 1 87 ? 9.477 6.161 -9.619 1.00 96.38 87 THR A C 1
ATOM 672 O O . THR A 1 87 ? 8.834 7.121 -10.052 1.00 96.38 87 THR A O 1
ATOM 675 N N . TYR A 1 88 ? 9.136 4.898 -9.893 1.00 96.69 88 TYR A N 1
ATOM 676 C CA . TYR A 1 88 ? 7.914 4.497 -10.592 1.00 96.69 88 TYR A CA 1
ATOM 677 C C . TYR A 1 88 ? 7.134 3.476 -9.753 1.00 96.69 88 TYR A C 1
ATOM 679 O O . TYR A 1 88 ? 7.641 2.393 -9.455 1.00 96.69 88 TYR A O 1
ATOM 687 N N . MET A 1 89 ? 5.887 3.799 -9.402 1.00 97.56 89 MET A N 1
ATOM 688 C CA . MET A 1 89 ? 4.952 2.861 -8.779 1.00 97.56 89 MET A CA 1
ATOM 689 C C . MET A 1 89 ? 4.160 2.112 -9.857 1.00 97.56 89 MET A C 1
ATOM 691 O O . MET A 1 89 ? 3.157 2.610 -10.379 1.00 97.56 89 MET A O 1
ATOM 695 N N . ALA A 1 90 ? 4.601 0.891 -10.155 1.00 97.50 90 ALA A N 1
ATOM 696 C CA . ALA A 1 90 ? 3.899 -0.035 -11.034 1.00 97.50 90 ALA A CA 1
ATOM 697 C C . ALA A 1 90 ? 2.625 -0.561 -10.353 1.00 97.50 90 ALA A C 1
ATOM 699 O O . ALA A 1 90 ? 2.688 -1.288 -9.358 1.00 97.50 90 ALA A O 1
ATOM 700 N N . ASN A 1 91 ? 1.460 -0.158 -10.860 1.00 95.69 91 ASN A N 1
ATOM 701 C CA . ASN A 1 91 ? 0.196 -0.357 -10.166 1.00 95.69 91 ASN A CA 1
ATOM 702 C C . ASN A 1 91 ? -0.564 -1.613 -10.631 1.00 95.69 91 ASN A C 1
ATOM 704 O O . ASN A 1 91 ? -0.985 -1.701 -11.783 1.00 95.69 91 ASN A O 1
ATOM 708 N N . PHE A 1 92 ? -0.795 -2.535 -9.690 1.00 94.50 92 PHE A N 1
ATOM 709 C CA . PHE A 1 92 ? -1.717 -3.677 -9.813 1.00 94.50 92 PHE A CA 1
ATOM 710 C C . PHE A 1 92 ? -3.046 -3.465 -9.063 1.00 94.50 92 PHE A C 1
ATOM 712 O O . PHE A 1 92 ? -3.892 -4.360 -9.088 1.00 94.50 92 PHE A O 1
ATOM 719 N N . LYS A 1 93 ? -3.187 -2.348 -8.330 1.00 76.81 93 LYS A N 1
ATOM 720 C CA . LYS A 1 93 ? -4.406 -2.005 -7.587 1.00 76.81 93 LYS A CA 1
ATOM 721 C C . LYS A 1 93 ? -5.515 -1.559 -8.521 1.00 76.81 93 LYS A C 1
ATOM 723 O O . LYS A 1 93 ? -5.189 -0.820 -9.481 1.00 76.81 93 LYS A O 1
#

Radius of gyration: 19.98 Å; chains: 1; bounding box: 43×37×48 Å